Protein AF-A0A4Y2G831-F1 (afdb_monomer_lite)

Organism: Araneus ventricosus (NCBI:txid182803)

pLDDT: mean 74.1, std 13.81, range [37.47, 92.19]

Structure (mmCIF, N/CA/C/O backbone):
data_AF-A0A4Y2G831-F1
#
_entry.id   AF-A0A4Y2G831-F1
#
loop_
_atom_site.group_PDB
_atom_site.id
_atom_site.type_symbol
_atom_site.label_atom_id
_atom_site.label_alt_id
_atom_site.label_comp_id
_atom_site.label_asym_id
_atom_site.label_entity_id
_atom_site.label_seq_id
_atom_site.pdbx_PDB_ins_code
_atom_site.Cartn_x
_atom_site.Cartn_y
_atom_site.Cartn_z
_atom_site.occupancy
_atom_site.B_iso_or_equiv
_atom_site.auth_seq_id
_atom_site.auth_comp_id
_atom_site.auth_asym_id
_atom_site.auth_atom_id
_atom_site.pdbx_PDB_model_num
ATOM 1 N N . MET A 1 1 ? 4.549 -20.535 -18.247 1.00 37.47 1 MET A N 1
ATOM 2 C CA . MET A 1 1 ? 4.741 -19.186 -17.672 1.00 37.47 1 MET A CA 1
ATOM 3 C C . MET A 1 1 ? 6.021 -18.609 -18.250 1.00 37.47 1 MET A C 1
ATOM 5 O O . MET A 1 1 ? 7.093 -19.091 -17.914 1.00 37.47 1 MET A O 1
ATOM 9 N N . GLY A 1 2 ? 5.919 -17.666 -19.189 1.00 40.69 2 GLY A N 1
ATOM 10 C CA . GLY A 1 2 ? 7.092 -16.986 -19.735 1.00 40.69 2 GLY A CA 1
ATOM 11 C C . GLY A 1 2 ? 7.633 -16.013 -18.696 1.00 40.69 2 GLY A C 1
ATOM 12 O O . GLY A 1 2 ? 6.933 -15.082 -18.310 1.00 40.69 2 GLY A O 1
ATOM 13 N N . SER A 1 3 ? 8.845 -16.264 -18.204 1.00 43.12 3 SER A N 1
ATOM 14 C CA . SER A 1 3 ? 9.549 -15.324 -17.333 1.00 43.12 3 SER A CA 1
ATOM 15 C C . SER A 1 3 ? 9.732 -13.993 -18.067 1.00 43.12 3 SER A C 1
ATOM 17 O O . SER A 1 3 ? 10.030 -13.992 -19.261 1.00 43.12 3 SER A O 1
ATOM 19 N N . ILE A 1 4 ? 9.622 -12.867 -17.357 1.00 51.59 4 ILE A N 1
ATOM 20 C CA . ILE A 1 4 ? 10.037 -11.536 -17.840 1.00 51.59 4 ILE A CA 1
ATOM 21 C C . ILE A 1 4 ? 11.457 -11.579 -18.440 1.00 51.59 4 ILE A C 1
ATOM 23 O O . ILE A 1 4 ? 11.753 -10.851 -19.385 1.00 51.59 4 ILE A O 1
ATOM 27 N N . ALA A 1 5 ? 12.305 -12.500 -17.966 1.00 48.78 5 ALA A N 1
ATOM 28 C CA . ALA A 1 5 ? 13.611 -12.768 -18.555 1.00 48.78 5 ALA A CA 1
ATOM 29 C C . ALA A 1 5 ? 13.528 -13.150 -20.046 1.00 48.78 5 ALA A C 1
ATOM 31 O O . ALA A 1 5 ? 14.269 -12.584 -20.838 1.00 48.78 5 ALA A O 1
ATOM 32 N N . ASN A 1 6 ? 12.581 -14.003 -20.462 1.00 47.97 6 ASN A N 1
ATOM 33 C CA . ASN A 1 6 ? 12.431 -14.410 -21.867 1.00 47.97 6 ASN A CA 1
ATOM 34 C C . ASN A 1 6 ? 11.993 -13.248 -22.776 1.00 47.97 6 ASN A C 1
ATOM 36 O O . ASN A 1 6 ? 12.353 -13.226 -23.951 1.00 47.97 6 ASN A O 1
ATOM 40 N N . PHE A 1 7 ? 11.249 -12.270 -22.246 1.00 54.59 7 PHE A N 1
ATOM 41 C CA . PHE A 1 7 ? 10.885 -11.059 -22.988 1.00 54.59 7 PHE A CA 1
ATOM 42 C C . PHE A 1 7 ? 12.116 -10.179 -23.257 1.00 54.59 7 PHE A C 1
ATOM 44 O O . PHE A 1 7 ? 12.310 -9.716 -24.378 1.00 54.59 7 PHE A O 1
ATOM 51 N N . PHE A 1 8 ? 13.004 -10.024 -22.269 1.00 53.19 8 PHE A N 1
ATOM 52 C CA . PHE A 1 8 ? 14.268 -9.300 -22.440 1.00 53.19 8 PHE A CA 1
ATOM 53 C C . PHE A 1 8 ? 15.311 -10.079 -23.264 1.00 53.19 8 PHE A C 1
ATOM 55 O O . PHE A 1 8 ? 16.109 -9.475 -23.983 1.00 53.19 8 PHE A O 1
ATOM 62 N N . SER A 1 9 ? 15.293 -11.414 -23.231 1.00 54.94 9 SER A N 1
ATOM 63 C CA . SER A 1 9 ? 16.170 -12.261 -24.055 1.00 54.94 9 SER A CA 1
ATOM 64 C C . SER A 1 9 ? 15.842 -12.190 -25.552 1.00 54.94 9 SER A C 1
ATOM 66 O O . SER A 1 9 ? 16.750 -12.293 -26.371 1.00 54.94 9 SER A O 1
ATOM 68 N N . ASN A 1 10 ? 14.585 -11.914 -25.921 1.00 53.53 10 ASN A N 1
ATOM 69 C CA . ASN A 1 10 ? 14.171 -11.648 -27.308 1.00 53.53 10 ASN A CA 1
ATOM 70 C C . ASN A 1 10 ? 14.477 -10.209 -27.789 1.00 53.53 10 ASN A C 1
ATOM 72 O O . ASN A 1 10 ? 14.030 -9.806 -28.865 1.00 53.53 10 ASN A O 1
ATOM 76 N N . SER A 1 11 ? 15.269 -9.435 -27.033 1.00 54.69 11 SER A N 1
ATOM 77 C CA . SER A 1 11 ? 15.615 -8.030 -27.324 1.00 54.69 11 SER A CA 1
ATOM 78 C C . SER A 1 11 ? 16.226 -7.775 -28.703 1.00 54.69 11 SER A C 1
ATOM 80 O O . SER A 1 11 ? 16.159 -6.648 -29.183 1.00 54.69 11 SER A O 1
ATOM 82 N N . ASN A 1 12 ? 16.772 -8.788 -29.381 1.00 56.25 12 ASN A N 1
ATOM 83 C CA . ASN A 1 12 ? 17.318 -8.628 -30.731 1.00 56.25 12 ASN A CA 1
ATOM 84 C C . ASN A 1 12 ? 16.274 -8.170 -31.768 1.00 56.25 12 ASN A C 1
ATOM 86 O O . ASN A 1 12 ? 16.662 -7.555 -32.750 1.00 56.25 12 ASN A O 1
ATOM 90 N N . VAL A 1 13 ? 14.975 -8.400 -31.537 1.00 59.56 13 VAL A N 1
ATOM 91 C CA . VAL A 1 13 ? 13.888 -7.960 -32.438 1.00 59.56 13 VAL A CA 1
ATOM 92 C C . VAL A 1 13 ? 13.445 -6.510 -32.160 1.00 59.56 13 VAL A C 1
ATOM 94 O O . VAL A 1 13 ? 12.776 -5.893 -32.979 1.00 59.56 13 VAL A O 1
ATOM 97 N N . MET A 1 14 ? 13.819 -5.945 -31.008 1.00 60.69 14 MET A N 1
ATOM 98 C CA . MET A 1 14 ? 13.349 -4.634 -30.527 1.00 60.69 14 MET A CA 1
ATOM 99 C C . MET A 1 14 ? 14.464 -3.580 -30.438 1.00 60.69 14 MET A C 1
ATOM 101 O O . MET A 1 14 ? 14.180 -2.432 -30.109 1.00 60.69 14 MET A O 1
ATOM 105 N N . LYS A 1 15 ? 15.723 -3.944 -30.730 1.00 61.88 15 LYS A N 1
ATOM 106 C CA . LYS A 1 15 ? 16.898 -3.058 -30.607 1.00 61.88 15 LYS A CA 1
ATOM 107 C C . LYS A 1 15 ? 16.818 -1.788 -31.458 1.00 61.88 15 LYS A C 1
ATOM 109 O O . LYS A 1 15 ? 17.339 -0.770 -31.020 1.00 61.88 15 LYS A O 1
ATOM 114 N N . ASP A 1 16 ? 16.123 -1.838 -32.591 1.00 66.69 16 ASP A N 1
ATOM 115 C CA . ASP A 1 16 ? 15.971 -0.694 -33.501 1.00 66.69 16 ASP A CA 1
ATOM 116 C C . ASP A 1 16 ? 14.668 0.092 -33.262 1.00 66.69 16 ASP A C 1
ATOM 118 O O . ASP A 1 16 ? 14.390 1.078 -33.941 1.00 66.69 16 ASP A O 1
ATOM 122 N N . ASN A 1 17 ? 13.842 -0.330 -32.297 1.00 78.69 17 ASN A N 1
ATOM 123 C CA . ASN A 1 17 ? 12.609 0.370 -31.958 1.00 78.69 17 ASN A CA 1
ATOM 124 C C . ASN A 1 17 ? 12.919 1.542 -31.016 1.00 78.69 17 ASN A C 1
ATOM 126 O O . ASN A 1 17 ? 13.312 1.351 -29.864 1.00 78.69 17 ASN A O 1
ATOM 130 N N . GLU A 1 18 ? 12.689 2.763 -31.492 1.00 79.31 18 GLU A N 1
ATOM 131 C CA . GLU A 1 18 ? 12.938 3.996 -30.740 1.00 79.31 18 GLU A CA 1
ATOM 132 C C . GLU A 1 18 ? 12.214 4.019 -29.381 1.00 79.31 18 GLU A C 1
ATOM 134 O O . GLU A 1 18 ? 12.810 4.383 -28.368 1.00 79.31 18 GLU A O 1
ATOM 139 N N . ASN A 1 19 ? 10.976 3.511 -29.311 1.00 79.56 19 ASN A N 1
ATOM 140 C CA . ASN A 1 19 ? 10.225 3.418 -28.055 1.00 79.56 19 ASN A CA 1
ATOM 141 C C . ASN A 1 19 ? 10.868 2.433 -27.069 1.00 79.56 19 ASN A C 1
ATOM 143 O O . ASN A 1 19 ? 10.844 2.661 -25.859 1.00 79.56 19 ASN A O 1
ATOM 147 N N . TYR A 1 20 ? 11.452 1.338 -27.569 1.00 78.00 20 TYR A N 1
ATOM 148 C CA . TYR A 1 20 ? 12.161 0.366 -26.736 1.00 78.00 20 TYR A CA 1
ATOM 149 C C . TYR A 1 20 ? 13.443 0.976 -26.161 1.00 78.00 20 TYR A C 1
ATOM 151 O O . TYR A 1 20 ? 13.698 0.854 -24.963 1.00 78.00 20 TYR A O 1
ATOM 159 N N . LEU A 1 21 ? 14.209 1.700 -26.980 1.00 77.25 21 LEU A N 1
ATOM 160 C CA . LEU A 1 21 ? 15.412 2.405 -26.535 1.00 77.25 21 LEU A CA 1
ATOM 161 C C . LEU A 1 21 ? 15.081 3.495 -25.506 1.00 77.25 21 LEU A C 1
ATOM 163 O O . LEU A 1 21 ? 15.709 3.542 -24.447 1.00 77.25 21 LEU A O 1
ATOM 167 N N . MET A 1 22 ? 14.045 4.304 -25.753 1.00 82.38 22 MET A N 1
ATOM 168 C CA . MET A 1 22 ? 13.559 5.309 -24.799 1.00 82.38 22 MET A CA 1
ATOM 169 C C . MET A 1 22 ? 13.114 4.688 -23.470 1.00 82.38 22 MET A C 1
ATOM 171 O O . MET A 1 22 ? 13.405 5.227 -22.396 1.00 82.38 22 MET A O 1
ATOM 175 N N . LEU A 1 23 ? 12.433 3.540 -23.517 1.00 80.44 23 LEU A N 1
ATOM 176 C CA . LEU A 1 23 ? 12.032 2.804 -22.322 1.00 80.44 23 LEU A CA 1
ATOM 177 C C . LEU A 1 23 ? 13.255 2.283 -21.558 1.00 80.44 23 LEU A C 1
ATOM 179 O O . LEU A 1 23 ? 13.330 2.448 -20.341 1.00 80.44 23 LEU A O 1
ATOM 183 N N . CYS A 1 24 ? 14.229 1.690 -22.251 1.00 79.00 24 CYS A N 1
ATOM 184 C CA . CYS A 1 24 ? 15.465 1.206 -21.644 1.00 79.00 24 CYS A CA 1
ATOM 185 C C . CYS A 1 24 ? 16.252 2.332 -20.962 1.00 79.00 24 CYS A C 1
ATOM 187 O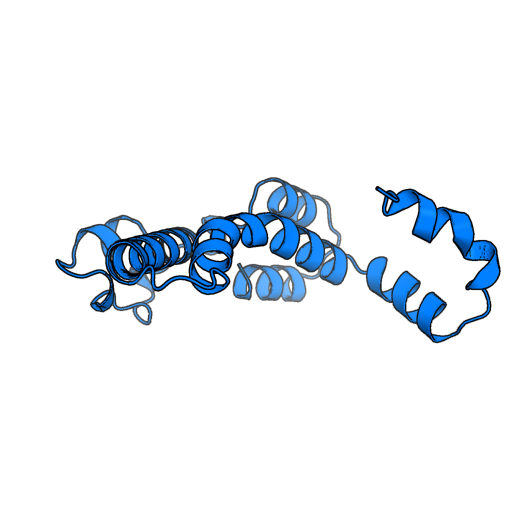 O . CYS A 1 24 ? 16.700 2.148 -19.830 1.00 79.00 24 CYS A O 1
ATOM 189 N N . GLU A 1 25 ? 16.381 3.499 -21.596 1.00 81.06 25 GLU A N 1
ATOM 190 C CA . GLU A 1 25 ? 16.998 4.678 -20.973 1.00 81.06 25 GLU A CA 1
ATOM 191 C C . GLU A 1 25 ? 16.202 5.164 -19.756 1.00 81.06 25 GLU A C 1
ATOM 193 O O . GLU A 1 25 ? 16.769 5.419 -18.691 1.00 81.06 25 GLU A O 1
ATOM 198 N N . SER A 1 26 ? 14.872 5.189 -19.850 1.00 79.25 26 SER A N 1
ATOM 199 C CA . SER A 1 26 ? 14.010 5.563 -18.724 1.00 79.25 26 SER A CA 1
ATOM 200 C C . SER A 1 26 ? 14.167 4.608 -17.537 1.00 79.25 26 SER A C 1
ATOM 202 O O . SER A 1 26 ? 14.268 5.054 -16.396 1.00 79.25 26 SER A O 1
ATOM 204 N N . LEU A 1 27 ? 14.274 3.299 -17.782 1.00 78.56 27 LEU A N 1
ATOM 205 C CA . LEU A 1 27 ? 14.483 2.281 -16.745 1.00 78.56 27 LEU A CA 1
ATOM 206 C C . LEU A 1 27 ? 15.880 2.343 -16.106 1.00 78.56 27 LEU A C 1
ATOM 208 O O . LEU A 1 27 ? 16.068 1.838 -14.996 1.00 78.56 27 LEU A O 1
ATOM 212 N N . LYS A 1 28 ? 16.868 2.975 -16.756 1.00 78.25 28 LYS A N 1
ATOM 213 C CA . LYS A 1 28 ? 18.177 3.242 -16.136 1.00 78.25 28 LYS A CA 1
ATOM 214 C C . LYS A 1 28 ? 18.091 4.329 -15.066 1.00 78.25 28 LYS A C 1
ATOM 216 O O . LYS A 1 28 ? 18.895 4.292 -14.131 1.00 78.25 28 LYS A O 1
ATOM 221 N N . SER A 1 29 ? 17.111 5.233 -15.156 1.00 80.00 29 SER A N 1
ATOM 222 C CA . SER A 1 29 ? 16.911 6.314 -14.189 1.00 80.00 29 SER A CA 1
ATOM 223 C C . SER A 1 29 ? 16.725 5.771 -12.763 1.00 80.00 29 SER A C 1
ATOM 225 O O . SER A 1 29 ? 15.807 4.977 -12.522 1.00 80.00 29 SER A O 1
ATOM 227 N N . PRO A 1 30 ? 17.528 6.224 -11.779 1.00 75.62 30 PRO A N 1
ATOM 228 C CA . PRO A 1 30 ? 17.365 5.840 -10.374 1.00 75.62 30 PRO A CA 1
ATOM 229 C C . PRO A 1 30 ? 15.960 6.127 -9.832 1.00 75.62 30 PRO A C 1
ATOM 231 O O . PRO A 1 30 ? 15.417 5.345 -9.054 1.00 75.62 30 PRO A O 1
ATOM 234 N N . LYS A 1 31 ? 15.337 7.213 -10.303 1.00 77.38 31 LYS A N 1
ATOM 235 C CA . LYS A 1 31 ? 13.972 7.601 -9.940 1.00 77.38 31 LYS A CA 1
ATOM 236 C C . LYS A 1 31 ? 12.939 6.580 -10.419 1.00 77.38 31 LYS A C 1
ATOM 238 O O . LYS A 1 31 ? 12.067 6.180 -9.654 1.00 77.38 31 LYS A O 1
ATOM 243 N N . VAL A 1 32 ? 13.049 6.134 -11.671 1.00 81.38 32 VAL A N 1
ATOM 244 C CA . VAL A 1 32 ? 12.140 5.128 -12.242 1.00 81.38 32 VAL A CA 1
ATOM 245 C C . VAL A 1 32 ? 12.310 3.793 -11.528 1.00 81.38 32 VAL A C 1
ATOM 247 O O . VAL A 1 32 ? 11.316 3.183 -11.146 1.00 81.38 32 VAL A O 1
ATOM 250 N N . LYS A 1 33 ? 13.553 3.381 -11.247 1.00 78.31 33 LYS A N 1
ATOM 251 C CA . LYS A 1 33 ? 13.828 2.173 -10.452 1.00 78.31 33 LYS A CA 1
ATOM 252 C C . LYS A 1 33 ? 13.163 2.231 -9.081 1.00 78.31 33 LYS A C 1
ATOM 254 O O . LYS A 1 33 ? 12.531 1.261 -8.672 1.00 78.31 33 LYS A O 1
ATOM 259 N N . LEU A 1 34 ? 13.256 3.370 -8.397 1.00 76.62 34 LEU A N 1
ATOM 260 C CA . LEU A 1 34 ? 12.626 3.557 -7.096 1.00 76.62 34 LEU A CA 1
ATOM 261 C C . LEU A 1 34 ? 11.098 3.441 -7.170 1.00 76.62 34 LEU A C 1
ATOM 263 O O . LEU A 1 34 ? 10.507 2.759 -6.335 1.00 76.62 34 LEU A O 1
ATOM 267 N N . TYR A 1 35 ? 10.462 4.013 -8.198 1.00 80.25 35 TYR A N 1
ATOM 268 C CA . TYR A 1 35 ? 9.026 3.824 -8.422 1.00 80.25 35 TYR A CA 1
ATOM 269 C C . TYR A 1 35 ? 8.659 2.375 -8.704 1.00 80.25 35 TYR A C 1
ATOM 271 O O . TYR A 1 35 ? 7.701 1.877 -8.120 1.00 80.25 35 TYR A O 1
ATOM 279 N N . CYS A 1 36 ? 9.414 1.677 -9.553 1.00 82.31 36 CYS A N 1
ATOM 280 C CA . CYS A 1 36 ? 9.167 0.264 -9.825 1.00 82.31 36 CYS A CA 1
ATOM 281 C C . CYS A 1 36 ? 9.232 -0.566 -8.537 1.00 82.31 36 CYS A C 1
ATOM 283 O O . CYS A 1 36 ? 8.348 -1.382 -8.291 1.00 82.31 36 CYS A O 1
ATOM 285 N N . VAL A 1 37 ? 10.231 -0.317 -7.687 1.00 78.75 37 VAL A N 1
ATOM 286 C CA . VAL A 1 37 ? 10.393 -1.018 -6.406 1.00 78.75 37 VAL A CA 1
ATOM 287 C C . VAL A 1 37 ? 9.265 -0.675 -5.436 1.00 78.75 37 VAL A C 1
ATOM 289 O O . VAL A 1 37 ? 8.695 -1.579 -4.829 1.00 78.75 37 VAL A O 1
ATOM 292 N N . PHE A 1 38 ? 8.876 0.597 -5.333 1.00 80.12 38 PHE A N 1
ATOM 293 C CA . PHE A 1 38 ? 7.717 1.002 -4.537 1.00 80.12 38 PHE A CA 1
ATOM 294 C C . PHE A 1 38 ? 6.433 0.304 -5.005 1.00 80.12 38 PHE A C 1
ATOM 296 O O . PHE A 1 38 ? 5.711 -0.276 -4.193 1.00 80.12 38 PHE A O 1
ATOM 303 N N . VAL A 1 39 ? 6.174 0.293 -6.318 1.00 83.31 39 VAL A N 1
ATOM 304 C CA . VAL A 1 39 ? 5.008 -0.372 -6.913 1.00 83.31 39 VAL A CA 1
ATOM 305 C C . VAL A 1 39 ? 5.022 -1.869 -6.599 1.00 83.31 39 VAL A C 1
ATOM 307 O O . VAL A 1 39 ? 4.014 -2.408 -6.146 1.00 83.31 39 VAL A O 1
ATOM 310 N N . MET A 1 40 ? 6.168 -2.538 -6.753 1.00 83.00 40 MET A N 1
ATOM 311 C CA . MET A 1 40 ? 6.317 -3.955 -6.402 1.00 83.00 40 MET A CA 1
ATOM 312 C C . MET A 1 40 ? 6.014 -4.229 -4.922 1.00 83.00 40 MET A C 1
ATOM 314 O O . MET A 1 40 ? 5.391 -5.240 -4.605 1.00 83.00 40 MET A O 1
ATOM 318 N N . VAL A 1 41 ? 6.408 -3.329 -4.017 1.00 81.81 41 VAL A N 1
ATOM 319 C CA . VAL A 1 41 ? 6.159 -3.463 -2.573 1.00 81.81 41 VAL A CA 1
ATOM 320 C C . VAL A 1 41 ? 4.700 -3.173 -2.206 1.00 81.81 41 VAL A C 1
ATOM 322 O O . VAL A 1 41 ? 4.152 -3.820 -1.308 1.00 81.81 41 VAL A O 1
ATOM 325 N N . ILE A 1 42 ? 4.054 -2.197 -2.851 1.00 85.25 42 ILE A N 1
ATOM 326 C CA . ILE A 1 42 ? 2.697 -1.780 -2.479 1.00 85.25 42 ILE A CA 1
ATOM 327 C C . ILE A 1 42 ? 1.617 -2.680 -3.086 1.00 85.25 42 ILE A C 1
ATOM 329 O O . ILE A 1 42 ? 0.613 -2.930 -2.417 1.00 85.25 42 ILE A O 1
ATOM 333 N N . LEU A 1 43 ? 1.831 -3.222 -4.292 1.00 87.38 43 LEU A N 1
ATOM 334 C CA . LEU A 1 43 ? 0.863 -4.054 -5.019 1.00 87.38 43 LEU A CA 1
ATOM 335 C C . LEU A 1 43 ? 0.261 -5.200 -4.179 1.00 87.38 43 LEU A C 1
ATOM 337 O O . LEU A 1 43 ? -0.969 -5.303 -4.147 1.00 87.38 43 LEU A O 1
ATOM 341 N N . PRO A 1 44 ? 1.049 -5.999 -3.424 1.00 89.19 44 PRO A N 1
ATOM 342 C CA . PRO A 1 44 ? 0.511 -7.053 -2.559 1.00 89.19 44 PRO A CA 1
ATOM 343 C C . PRO A 1 44 ? -0.507 -6.565 -1.520 1.00 89.19 44 PRO A C 1
ATOM 345 O O . PRO A 1 44 ? -1.374 -7.323 -1.086 1.00 89.19 44 PRO A O 1
ATOM 348 N N . THR A 1 45 ? -0.435 -5.290 -1.123 1.00 88.81 45 THR A N 1
ATOM 349 C CA . THR A 1 45 ? -1.384 -4.684 -0.175 1.00 88.81 45 THR A CA 1
ATOM 350 C C . THR A 1 45 ? -2.801 -4.656 -0.756 1.00 88.81 45 THR A C 1
ATOM 352 O O . THR A 1 45 ? -3.764 -4.833 -0.011 1.00 88.81 45 THR A O 1
ATOM 355 N N . PHE A 1 46 ? -2.929 -4.492 -2.076 1.00 90.50 46 PHE A N 1
ATOM 356 C CA . PHE A 1 46 ? -4.209 -4.394 -2.778 1.00 90.50 46 PHE A CA 1
ATOM 357 C C . PHE A 1 46 ? -4.766 -5.747 -3.233 1.00 90.50 46 PHE A C 1
ATOM 359 O O . PHE A 1 46 ? -5.969 -5.854 -3.460 1.00 90.50 46 PHE A O 1
ATOM 366 N N . THR A 1 47 ? -3.937 -6.793 -3.336 1.00 91.38 47 THR A N 1
ATOM 367 C CA . THR A 1 47 ? -4.323 -8.083 -3.935 1.00 91.38 47 THR A CA 1
ATOM 368 C C . THR A 1 47 ? -5.599 -8.672 -3.338 1.00 91.38 47 THR A C 1
ATOM 370 O O . THR A 1 47 ? -6.480 -9.074 -4.091 1.00 91.38 47 THR A O 1
ATOM 373 N N . LYS A 1 48 ? -5.745 -8.688 -2.004 1.00 89.50 48 LYS A N 1
ATOM 374 C CA . LYS A 1 48 ? -6.931 -9.268 -1.347 1.00 89.50 48 LYS A CA 1
ATOM 375 C C . LYS A 1 48 ? -8.225 -8.570 -1.784 1.00 89.50 48 LYS A C 1
ATOM 377 O O . LYS A 1 48 ? -9.178 -9.237 -2.175 1.00 89.50 48 LYS A O 1
ATOM 382 N N . VAL A 1 49 ? -8.233 -7.238 -1.731 1.00 91.38 49 VAL A N 1
ATOM 383 C CA . VAL A 1 49 ? -9.396 -6.421 -2.102 1.00 91.38 49 VAL A CA 1
ATOM 384 C C . VAL A 1 49 ? -9.664 -6.521 -3.599 1.00 91.38 49 VAL A C 1
ATOM 386 O O . VAL A 1 49 ? -10.810 -6.705 -3.988 1.00 91.38 49 VAL A O 1
ATOM 389 N N . ASN A 1 50 ? -8.625 -6.479 -4.436 1.00 91.88 50 ASN A N 1
ATOM 390 C CA . ASN A 1 50 ? -8.778 -6.611 -5.885 1.00 91.88 50 ASN A CA 1
ATOM 391 C C . ASN A 1 50 ? -9.411 -7.952 -6.264 1.00 91.88 50 ASN A C 1
ATOM 393 O O . ASN A 1 50 ? -10.362 -7.971 -7.035 1.00 91.88 50 ASN A O 1
ATOM 397 N N . VAL A 1 51 ? -8.949 -9.057 -5.669 1.00 91.12 51 VAL A N 1
ATOM 398 C CA . VAL A 1 51 ? -9.552 -10.380 -5.881 1.00 91.12 51 VAL A CA 1
ATOM 399 C C . VAL A 1 51 ? -11.007 -10.396 -5.422 1.00 91.12 51 VAL A C 1
ATOM 401 O O . VAL A 1 51 ? -11.844 -10.970 -6.104 1.00 91.12 51 VAL A O 1
ATOM 404 N N . ALA A 1 52 ? -11.334 -9.771 -4.288 1.00 89.75 52 ALA A N 1
ATOM 405 C CA . ALA A 1 52 ? -12.713 -9.703 -3.809 1.00 89.75 52 ALA A CA 1
ATOM 406 C C . ALA A 1 52 ? -13.627 -8.884 -4.740 1.00 89.75 52 ALA A C 1
ATOM 408 O O . ALA A 1 52 ? -14.754 -9.299 -4.982 1.00 89.75 52 ALA A O 1
ATOM 409 N N . LEU A 1 53 ? -13.139 -7.760 -5.275 1.00 90.00 53 LEU A N 1
ATOM 410 C CA . LEU A 1 53 ? -13.874 -6.892 -6.202 1.00 90.00 53 LEU A CA 1
ATOM 411 C C . LEU A 1 53 ? -14.040 -7.499 -7.601 1.00 90.00 53 LEU A C 1
ATOM 413 O O . LEU A 1 53 ? -14.995 -7.171 -8.292 1.00 90.00 53 LEU A O 1
ATOM 417 N N . GLN A 1 54 ? -13.111 -8.359 -8.021 1.00 92.19 54 GLN A N 1
ATOM 418 C CA . GLN A 1 54 ? -13.124 -9.026 -9.329 1.00 92.19 54 GLN A CA 1
ATOM 419 C C . GLN A 1 54 ? -13.883 -10.361 -9.322 1.00 92.19 54 GLN A C 1
ATOM 421 O O . GLN A 1 54 ? -13.892 -11.061 -10.330 1.00 92.19 54 GLN A O 1
ATOM 426 N N . LYS A 1 55 ? -14.490 -10.751 -8.195 1.00 91.94 55 LYS A N 1
ATOM 427 C CA . LYS A 1 55 ? -15.356 -11.932 -8.138 1.00 91.94 55 LYS A CA 1
ATOM 428 C C . LYS A 1 55 ? -16.689 -11.634 -8.812 1.00 91.94 55 LYS A C 1
ATOM 430 O O . LYS A 1 55 ? -17.306 -10.613 -8.533 1.00 91.94 55 LYS A O 1
ATOM 435 N N . ASP A 1 56 ? -17.186 -12.601 -9.574 1.00 88.06 56 ASP A N 1
ATOM 436 C CA . ASP A 1 56 ? -18.522 -12.525 -10.179 1.00 88.06 56 ASP A CA 1
ATOM 437 C C . ASP A 1 56 ? -19.652 -12.533 -9.134 1.00 88.06 56 ASP A C 1
ATOM 439 O O 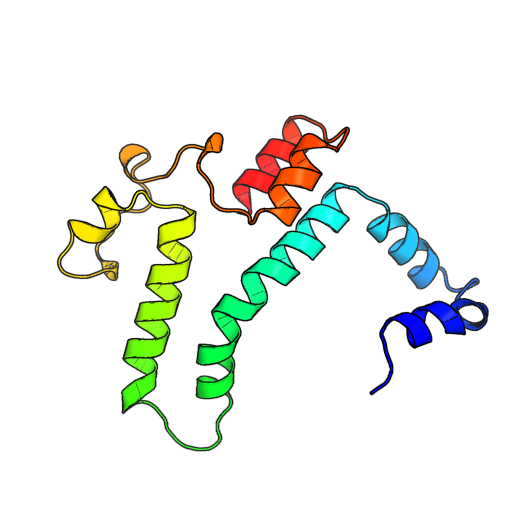. ASP A 1 56 ? -20.752 -12.044 -9.379 1.00 88.06 56 ASP A O 1
ATOM 443 N N . GLN A 1 57 ? -19.391 -13.085 -7.945 1.00 88.25 57 GLN A N 1
ATOM 444 C CA . GLN A 1 57 ? -20.363 -13.159 -6.853 1.00 88.25 57 GLN A CA 1
ATOM 445 C C . GLN A 1 57 ? -20.313 -11.928 -5.925 1.00 88.25 57 GLN A C 1
ATOM 447 O O . GLN A 1 57 ? -19.227 -11.426 -5.618 1.00 88.25 57 GLN A O 1
ATOM 452 N N . PRO A 1 58 ? -21.459 -11.484 -5.373 1.00 83.06 58 PRO A N 1
ATOM 453 C CA . PRO A 1 58 ? -21.502 -10.357 -4.447 1.00 83.06 58 PRO A CA 1
ATOM 454 C C . PRO A 1 58 ? -20.900 -10.724 -3.081 1.00 83.06 58 PRO A C 1
ATOM 456 O O . PRO A 1 58 ? -21.499 -11.431 -2.272 1.00 83.06 58 PRO A O 1
ATOM 459 N N . CYS A 1 59 ? -19.717 -10.190 -2.776 1.00 85.62 59 CYS A N 1
ATOM 460 C CA . CYS A 1 59 ? -19.023 -10.397 -1.496 1.00 85.62 59 CYS A CA 1
ATOM 461 C C . CYS A 1 59 ? -19.192 -9.226 -0.509 1.00 85.62 59 CYS A C 1
ATOM 463 O O . CYS A 1 59 ? -18.287 -8.942 0.272 1.00 85.62 59 CYS A O 1
ATOM 465 N N . ILE A 1 60 ? -20.333 -8.525 -0.520 1.00 85.00 60 ILE A N 1
ATOM 466 C CA . ILE A 1 60 ? -20.509 -7.282 0.260 1.00 85.00 60 ILE A CA 1
ATOM 467 C C . ILE A 1 60 ? -20.302 -7.471 1.773 1.00 85.00 60 ILE A C 1
ATOM 469 O O . ILE A 1 60 ? -19.777 -6.584 2.441 1.00 85.00 60 ILE A O 1
ATOM 473 N N . HIS A 1 61 ? -20.645 -8.657 2.283 1.00 85.75 61 HIS A N 1
ATOM 474 C CA . HIS A 1 61 ? -20.533 -9.034 3.691 1.00 85.75 61 HIS A CA 1
ATOM 475 C C . HIS A 1 61 ? -19.084 -9.092 4.200 1.00 85.75 61 HIS A C 1
ATOM 477 O O . HIS A 1 61 ? -18.864 -8.861 5.382 1.00 85.75 61 HIS A O 1
ATOM 483 N N . THR A 1 62 ? -18.097 -9.359 3.335 1.00 87.50 62 THR A N 1
ATOM 484 C CA . THR A 1 62 ? -16.664 -9.297 3.693 1.00 87.50 62 THR A CA 1
ATOM 485 C C . THR A 1 62 ? -15.965 -8.065 3.130 1.00 87.50 62 THR A C 1
ATOM 487 O O . THR A 1 62 ? -14.922 -7.659 3.638 1.00 87.50 62 THR A O 1
ATOM 490 N N . LEU A 1 63 ? -16.517 -7.468 2.070 1.00 88.56 63 LEU A N 1
ATOM 491 C CA . LEU A 1 63 ? -15.875 -6.386 1.331 1.00 88.56 63 LEU A CA 1
ATOM 492 C C . LEU A 1 63 ? -15.638 -5.151 2.201 1.00 88.56 63 LEU A C 1
ATOM 494 O O . LEU A 1 63 ? -14.586 -4.528 2.088 1.00 88.56 63 LEU A O 1
ATOM 498 N N . HIS A 1 64 ? -16.589 -4.815 3.076 1.00 88.06 64 HIS A N 1
ATOM 499 C CA . HIS A 1 64 ? -16.434 -3.698 4.004 1.00 88.06 64 HIS A CA 1
ATOM 500 C C . HIS A 1 64 ? -15.184 -3.871 4.877 1.00 88.06 64 HIS A C 1
ATOM 502 O O . HIS A 1 64 ? -14.316 -3.000 4.901 1.00 88.06 64 HIS A O 1
ATOM 508 N N . ASP A 1 65 ? -15.050 -5.017 5.540 1.00 88.88 65 ASP A N 1
ATOM 509 C CA . ASP A 1 65 ? -13.934 -5.270 6.452 1.00 88.88 65 ASP A CA 1
ATOM 510 C C . ASP A 1 65 ? -12.599 -5.357 5.705 1.00 88.88 65 ASP A C 1
ATOM 512 O O . ASP A 1 65 ? -11.573 -4.864 6.183 1.00 88.88 65 ASP A O 1
ATOM 516 N N . ASP A 1 66 ? -12.612 -5.907 4.491 1.00 90.94 66 ASP A N 1
ATOM 517 C CA . ASP A 1 66 ? -11.441 -5.956 3.619 1.00 90.94 66 ASP A CA 1
ATOM 518 C C . ASP A 1 66 ? -10.983 -4.559 3.178 1.00 90.94 66 ASP A C 1
ATOM 520 O O . ASP A 1 66 ? -9.783 -4.264 3.218 1.00 90.94 66 ASP A O 1
ATOM 524 N N . LEU A 1 67 ? -11.921 -3.674 2.826 1.00 91.06 67 LEU A N 1
ATOM 525 C CA . LEU A 1 67 ? -11.642 -2.276 2.495 1.00 91.06 67 LEU A CA 1
ATOM 526 C C . LEU A 1 67 ? -11.145 -1.492 3.711 1.00 91.06 67 LEU A C 1
ATOM 528 O O . LEU A 1 67 ? -10.179 -0.737 3.595 1.00 91.06 67 LEU A O 1
ATOM 532 N N . MET A 1 68 ? -11.738 -1.703 4.887 1.00 89.88 68 MET A N 1
ATOM 533 C CA . MET A 1 68 ? -11.291 -1.065 6.128 1.00 89.88 68 MET A CA 1
ATOM 534 C C . MET A 1 68 ? -9.879 -1.496 6.516 1.00 89.88 68 MET A C 1
ATOM 536 O O . MET A 1 68 ? -9.067 -0.669 6.939 1.00 89.88 68 MET A O 1
ATOM 540 N N . ASN A 1 69 ? -9.551 -2.773 6.326 1.00 89.81 69 ASN A N 1
ATOM 541 C CA . ASN A 1 69 ? -8.212 -3.283 6.582 1.00 89.81 69 ASN A CA 1
ATOM 542 C C . ASN A 1 69 ? -7.195 -2.746 5.562 1.00 89.81 69 ASN A C 1
ATOM 544 O O . ASN A 1 69 ? -6.091 -2.356 5.940 1.00 89.81 69 ASN A O 1
ATOM 548 N N . LEU A 1 70 ? -7.559 -2.663 4.276 1.00 91.38 70 LEU A N 1
ATOM 549 C CA . LEU A 1 70 ? -6.732 -1.998 3.263 1.00 91.38 70 LEU A CA 1
ATOM 550 C C . LEU A 1 70 ? -6.474 -0.538 3.645 1.00 91.38 70 LEU A C 1
ATOM 552 O O . LEU A 1 70 ? -5.328 -0.092 3.650 1.00 91.38 70 LEU A O 1
ATOM 556 N N . TYR A 1 71 ? -7.522 0.186 4.027 1.00 89.50 71 TYR A N 1
ATOM 557 C CA . TYR A 1 71 ? -7.421 1.576 4.441 1.00 89.50 71 TYR A CA 1
ATOM 558 C C . TYR A 1 71 ? -6.495 1.753 5.650 1.00 89.50 71 TYR A C 1
ATOM 560 O O . TYR A 1 71 ? -5.585 2.581 5.617 1.00 89.50 71 TYR A O 1
ATOM 568 N N . TYR A 1 72 ? -6.639 0.912 6.678 1.00 88.19 72 TYR A N 1
ATOM 569 C CA . TYR A 1 72 ? -5.726 0.880 7.820 1.00 88.19 72 TYR A CA 1
ATOM 570 C C . TYR A 1 72 ? -4.272 0.632 7.389 1.00 88.19 72 TYR A C 1
ATOM 572 O O . TYR A 1 72 ? -3.381 1.388 7.779 1.00 88.19 72 TYR A O 1
ATOM 580 N N . LYS A 1 73 ? -4.027 -0.381 6.544 1.00 87.25 73 LYS A N 1
ATOM 581 C CA . LYS A 1 73 ? -2.688 -0.735 6.035 1.00 87.25 73 LYS A CA 1
ATOM 582 C C . LYS A 1 73 ? -2.034 0.387 5.235 1.00 87.25 73 LYS A C 1
ATOM 584 O O . LYS A 1 73 ? -0.810 0.508 5.258 1.00 87.25 73 LYS A O 1
ATOM 589 N N . LEU A 1 74 ? -2.823 1.190 4.526 1.00 87.31 74 LEU A N 1
ATOM 590 C CA . LEU A 1 74 ? -2.328 2.383 3.849 1.00 87.31 74 LEU A CA 1
ATOM 591 C C . LEU A 1 74 ? -1.998 3.467 4.874 1.00 87.31 74 LEU A C 1
ATOM 593 O O . LEU A 1 74 ? -0.879 3.966 4.889 1.00 87.31 74 LEU A O 1
ATOM 597 N N . LEU A 1 75 ? -2.912 3.770 5.798 1.00 85.62 75 LEU A N 1
ATOM 598 C CA . LEU A 1 75 ? -2.715 4.827 6.789 1.00 85.62 75 LEU A CA 1
ATOM 599 C C . LEU A 1 75 ? -1.493 4.612 7.683 1.00 85.62 75 LEU A C 1
ATOM 601 O O . LEU A 1 75 ? -0.754 5.565 7.918 1.00 85.62 75 LEU A O 1
ATOM 605 N N . VAL A 1 76 ? -1.231 3.389 8.155 1.00 85.38 76 VAL A N 1
ATOM 606 C CA . VAL A 1 76 ? -0.072 3.107 9.029 1.00 85.38 76 VAL A CA 1
ATOM 607 C C . VAL A 1 76 ? 1.279 3.384 8.366 1.00 85.38 76 VAL A C 1
ATOM 609 O O . VAL A 1 76 ? 2.283 3.506 9.071 1.00 85.38 76 VAL A O 1
ATOM 612 N N . ARG A 1 77 ? 1.345 3.505 7.036 1.00 82.06 77 ARG A N 1
ATOM 613 C CA . ARG A 1 77 ? 2.588 3.842 6.324 1.00 82.06 77 ARG A CA 1
ATOM 614 C C . ARG A 1 77 ? 2.962 5.319 6.483 1.00 82.06 77 ARG A C 1
ATOM 616 O O . ARG A 1 77 ? 4.144 5.602 6.648 1.00 82.06 77 ARG A O 1
ATOM 623 N N . PHE A 1 78 ? 1.968 6.208 6.599 1.00 81.19 78 PHE A N 1
ATOM 624 C CA . PHE A 1 78 ? 2.142 7.673 6.610 1.00 81.19 78 PHE A CA 1
ATOM 625 C C . PHE A 1 78 ? 1.731 8.351 7.924 1.00 81.19 78 PHE A C 1
ATOM 627 O O . PHE A 1 78 ? 2.185 9.449 8.245 1.00 81.19 78 PHE A O 1
ATOM 634 N N . ILE A 1 79 ? 0.839 7.728 8.691 1.00 85.81 79 ILE A N 1
ATOM 635 C CA . ILE A 1 79 ? 0.253 8.282 9.911 1.00 85.81 79 ILE A CA 1
ATOM 636 C C . ILE A 1 79 ? 0.826 7.546 11.122 1.00 85.81 79 ILE A C 1
ATOM 638 O O . ILE A 1 79 ? 1.002 6.326 11.126 1.00 85.81 79 ILE A O 1
ATOM 642 N N . LYS A 1 80 ? 1.135 8.297 12.181 1.00 84.44 80 LYS A N 1
ATOM 643 C CA . LYS A 1 80 ? 1.593 7.735 13.456 1.00 84.44 80 LYS A CA 1
ATOM 644 C C . LYS A 1 80 ? 0.494 6.860 14.056 1.00 84.44 80 LYS A C 1
ATOM 646 O O . LYS A 1 80 ? -0.651 7.298 14.157 1.00 84.44 80 LYS A O 1
ATOM 651 N N . SER A 1 81 ? 0.850 5.685 14.572 1.00 79.50 81 SER A N 1
ATOM 652 C CA . SER A 1 81 ? -0.102 4.746 15.191 1.00 79.50 81 SER A CA 1
ATOM 653 C C . SER A 1 81 ? -0.940 5.400 16.297 1.00 79.50 81 SER A C 1
ATOM 655 O O . SER A 1 81 ? -2.139 5.161 16.394 1.00 79.50 81 SER A O 1
ATOM 657 N N . ALA A 1 82 ? -0.349 6.327 17.062 1.00 80.69 82 ALA A N 1
ATOM 658 C CA . ALA A 1 82 ? -1.044 7.095 18.098 1.00 80.69 82 ALA A CA 1
ATOM 659 C C . ALA A 1 82 ? -2.201 7.969 17.569 1.00 80.69 82 ALA A C 1
ATOM 661 O O . ALA A 1 82 ? -3.138 8.259 18.309 1.00 80.69 82 ALA A O 1
ATOM 662 N N . ALA A 1 83 ? -2.151 8.407 16.309 1.00 80.31 83 ALA A N 1
ATOM 663 C CA . ALA A 1 83 ? -3.236 9.150 15.671 1.00 80.31 83 ALA A CA 1
ATOM 664 C C . ALA A 1 83 ? -4.316 8.227 15.079 1.00 80.31 83 ALA A C 1
ATOM 666 O O . ALA A 1 83 ? -5.446 8.673 14.908 1.00 80.31 83 ALA A O 1
ATOM 667 N N . ILE A 1 84 ? -3.981 6.959 14.813 1.00 80.25 84 ILE A N 1
ATOM 668 C CA . ILE A 1 84 ? -4.893 5.941 14.268 1.00 80.25 84 ILE A CA 1
ATOM 669 C C . ILE A 1 84 ? -5.707 5.265 15.379 1.00 80.25 84 ILE A C 1
ATOM 671 O O . ILE A 1 84 ? -6.875 4.964 15.176 1.00 80.25 84 ILE A O 1
ATOM 675 N N . ILE A 1 85 ? -5.113 5.067 16.561 1.00 76.50 85 ILE A N 1
ATOM 676 C CA . ILE A 1 85 ? -5.756 4.393 17.707 1.00 76.50 85 ILE A CA 1
ATOM 677 C C . ILE A 1 85 ? -6.746 5.315 18.444 1.00 76.50 85 ILE A C 1
ATOM 679 O O . ILE A 1 85 ? -7.681 4.847 19.083 1.00 76.50 85 ILE A O 1
ATOM 683 N N . LYS A 1 86 ? -6.552 6.638 18.371 1.00 71.44 86 LYS A N 1
ATOM 684 C CA . LYS A 1 86 ? -7.386 7.625 19.082 1.00 71.44 86 LYS A CA 1
ATOM 685 C C . LYS A 1 86 ? -8.848 7.700 18.615 1.00 71.44 86 LYS A C 1
ATOM 687 O O . LYS A 1 86 ? -9.719 7.812 19.475 1.00 71.44 86 LYS A O 1
ATOM 692 N N . PRO A 1 87 ? -9.156 7.748 17.309 1.00 73.75 87 PRO A N 1
ATOM 693 C CA . PRO A 1 87 ? 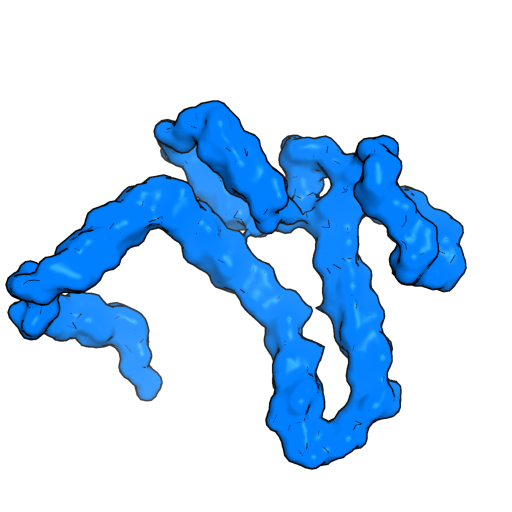-10.536 7.865 16.865 1.00 73.75 87 PRO A CA 1
ATOM 694 C C . PRO A 1 87 ? -11.266 6.519 16.892 1.00 73.75 87 PRO A C 1
ATOM 696 O O . PRO A 1 87 ? -10.729 5.492 16.495 1.00 73.75 87 PRO A O 1
ATOM 699 N N . LYS A 1 88 ? -12.546 6.560 17.283 1.00 69.69 88 LYS A N 1
ATOM 700 C CA . LYS A 1 88 ? -13.463 5.405 17.261 1.00 69.69 88 LYS A CA 1
ATOM 701 C C . LYS A 1 88 ? -13.677 4.839 15.849 1.00 69.69 88 LYS A C 1
ATOM 703 O O . LYS A 1 88 ? -13.930 3.650 15.700 1.00 69.69 88 LYS A O 1
ATOM 708 N N . TYR A 1 89 ? -13.560 5.690 14.828 1.00 73.19 89 TYR A N 1
ATOM 709 C CA . TYR A 1 89 ? -13.675 5.323 13.419 1.00 73.19 89 TYR A CA 1
ATOM 710 C C . TYR A 1 89 ? -12.447 5.800 12.650 1.00 73.19 89 TYR A C 1
ATOM 712 O O . TYR A 1 89 ? -12.066 6.968 12.742 1.00 73.19 89 TYR A O 1
ATOM 720 N N . LEU A 1 90 ? -11.876 4.911 11.839 1.00 78.12 90 LEU A N 1
ATOM 721 C CA . LEU A 1 90 ? -10.723 5.187 10.974 1.00 78.12 90 LEU A CA 1
ATOM 722 C C . LEU A 1 90 ? -10.944 6.398 10.051 1.00 78.12 90 LEU A C 1
ATOM 724 O O . LEU A 1 90 ? -10.016 7.164 9.810 1.00 78.12 90 LEU A O 1
ATOM 728 N N . PHE A 1 91 ? -12.180 6.630 9.606 1.00 78.62 91 PHE A N 1
ATOM 729 C CA . PHE A 1 91 ? -12.544 7.770 8.758 1.00 78.62 91 PHE A CA 1
ATOM 730 C C . PHE A 1 91 ? -12.400 9.142 9.438 1.00 78.62 91 PHE A C 1
ATOM 732 O O . PHE A 1 91 ? -12.310 10.156 8.754 1.00 78.62 91 PHE A O 1
ATOM 739 N N . ASN A 1 92 ? -12.329 9.192 10.772 1.00 80.88 92 ASN A N 1
ATOM 740 C CA . ASN A 1 92 ? -12.246 10.448 11.526 1.00 80.88 92 ASN A CA 1
ATOM 741 C C . ASN A 1 92 ? -10.801 10.905 11.781 1.00 80.88 92 ASN A C 1
ATOM 743 O O . ASN A 1 92 ? -10.568 11.887 12.495 1.00 80.88 92 ASN A O 1
ATOM 747 N N . ILE A 1 93 ? -9.810 10.194 11.240 1.00 80.31 93 ILE A N 1
ATOM 748 C CA . ILE A 1 93 ? -8.408 10.583 11.369 1.00 80.31 93 ILE A CA 1
ATOM 749 C C . ILE A 1 93 ? -8.185 11.874 10.578 1.00 80.31 93 ILE A C 1
ATOM 751 O O . ILE A 1 93 ? -8.438 11.958 9.384 1.00 80.31 93 ILE A O 1
ATOM 755 N N . ASN A 1 94 ? -7.660 12.906 11.237 1.00 78.38 94 ASN A N 1
ATOM 756 C CA . ASN A 1 94 ? -7.279 14.131 10.543 1.00 78.38 94 ASN A CA 1
ATOM 757 C C . ASN A 1 94 ? -5.861 13.986 9.967 1.00 78.38 94 ASN A C 1
ATOM 759 O O . ASN A 1 94 ? -4.876 14.192 10.683 1.00 78.38 94 ASN A O 1
ATOM 763 N N . PHE A 1 95 ? -5.769 13.651 8.680 1.00 75.50 95 PHE A N 1
ATOM 764 C CA . PHE A 1 95 ? -4.500 13.481 7.955 1.00 75.50 95 PHE A CA 1
ATOM 765 C C . PHE A 1 95 ? -3.797 14.811 7.653 1.00 75.50 95 PHE A C 1
ATOM 767 O O . PHE A 1 95 ? -2.596 14.824 7.411 1.00 75.50 95 PHE A O 1
ATOM 774 N N . GLN A 1 96 ? -4.521 15.935 7.674 1.00 77.38 96 GLN A N 1
ATOM 775 C CA . GLN A 1 96 ? -3.966 17.261 7.374 1.00 77.38 96 GLN A CA 1
ATOM 776 C C . GLN A 1 96 ? -3.121 17.813 8.528 1.00 77.38 96 GLN A C 1
ATOM 778 O O . GLN A 1 96 ? -2.223 18.628 8.326 1.00 77.38 96 GLN A O 1
ATOM 783 N N . LYS A 1 97 ? -3.354 17.340 9.756 1.00 82.06 97 LYS A N 1
ATOM 784 C CA . LYS A 1 97 ? -2.562 17.745 10.920 1.00 82.06 97 LYS A CA 1
ATOM 785 C C . LYS A 1 97 ? -1.161 17.136 10.854 1.00 82.06 97 LYS A C 1
ATOM 787 O O . LYS A 1 97 ? -0.994 15.946 11.107 1.00 82.06 97 LYS A O 1
ATOM 792 N N . ALA A 1 98 ? -0.147 17.975 10.634 1.00 78.62 98 ALA A N 1
ATOM 793 C CA . ALA A 1 98 ? 1.266 17.578 10.585 1.00 78.62 98 ALA A CA 1
ATOM 794 C C . ALA A 1 98 ? 1.703 16.7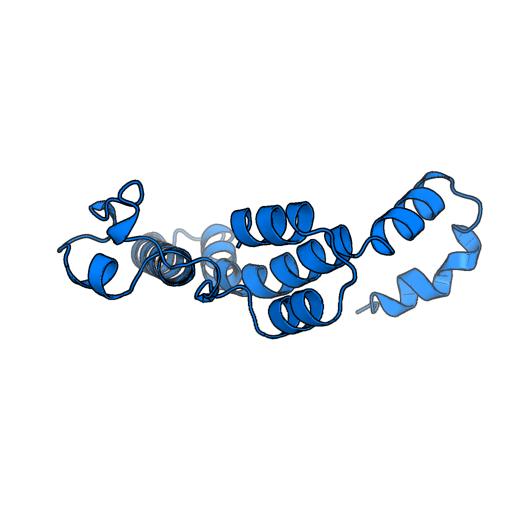13 11.783 1.00 78.62 98 ALA A C 1
ATOM 796 O O . ALA A 1 98 ? 2.418 15.734 11.615 1.00 78.62 98 ALA A O 1
ATOM 797 N N . LYS A 1 99 ? 1.183 16.985 12.989 1.00 81.56 99 LYS A N 1
ATOM 798 C CA . LYS A 1 99 ? 1.473 16.184 14.194 1.00 81.56 99 LYS A CA 1
ATOM 799 C C . LYS A 1 99 ? 1.087 14.701 14.083 1.00 81.56 99 LYS A C 1
ATOM 801 O O . LYS A 1 99 ? 1.693 13.874 14.764 1.00 81.56 99 LYS A O 1
ATOM 806 N N . ASN A 1 100 ? 0.094 14.384 13.251 1.00 80.56 100 ASN A N 1
ATOM 807 C CA . ASN A 1 100 ? -0.400 13.028 13.021 1.00 80.56 100 ASN A CA 1
ATOM 808 C C . ASN A 1 100 ? 0.410 12.296 11.945 1.00 80.56 100 ASN A C 1
ATOM 810 O O . ASN A 1 100 ? 0.427 11.066 11.946 1.00 80.56 100 ASN A O 1
ATOM 814 N N . LYS A 1 101 ? 1.090 13.029 11.057 1.00 83.06 101 LYS A N 1
ATOM 815 C CA . LYS A 1 101 ? 1.957 12.455 10.030 1.00 83.06 101 LYS A CA 1
ATOM 816 C C . LYS A 1 101 ? 3.256 11.950 10.654 1.00 83.06 101 LYS A C 1
ATOM 818 O O . LYS A 1 101 ? 3.743 12.489 11.654 1.00 83.06 101 LYS A O 1
ATOM 823 N N . LYS A 1 102 ? 3.781 10.871 10.088 1.00 81.94 102 LYS A N 1
ATOM 824 C CA . LYS A 1 102 ? 5.135 10.389 10.346 1.00 81.94 102 LYS A CA 1
ATOM 825 C C . LYS A 1 102 ? 6.150 11.407 9.823 1.00 81.94 102 LYS A C 1
ATOM 827 O O . LYS A 1 102 ? 5.834 12.177 8.922 1.00 81.94 102 LYS A O 1
ATOM 832 N N . SER A 1 103 ? 7.328 11.439 10.445 1.00 78.50 103 SER A N 1
ATOM 833 C CA . SER A 1 103 ? 8.461 12.159 9.860 1.00 78.50 103 SER A CA 1
ATOM 834 C C . SER A 1 103 ? 8.903 11.423 8.605 1.00 78.50 103 SER A C 1
ATOM 836 O O . SER A 1 103 ? 8.775 10.197 8.548 1.00 78.50 103 SER A O 1
ATOM 838 N N . ASP A 1 104 ? 9.478 12.169 7.683 1.00 69.00 104 ASP A N 1
ATOM 839 C CA . ASP A 1 104 ? 10.138 11.711 6.471 1.00 69.00 104 ASP A CA 1
ATOM 840 C C . ASP A 1 104 ? 11.029 10.474 6.727 1.00 69.00 104 ASP A C 1
ATOM 842 O O . ASP A 1 104 ? 10.850 9.429 6.102 1.00 69.00 104 ASP A O 1
ATOM 846 N N . ASP A 1 105 ? 11.867 10.518 7.766 1.00 66.75 105 ASP A N 1
ATOM 847 C CA . ASP A 1 105 ? 12.774 9.417 8.147 1.00 66.75 105 ASP A CA 1
ATOM 848 C C . ASP A 1 105 ? 12.070 8.165 8.702 1.00 66.75 105 ASP A C 1
ATOM 850 O O . ASP A 1 105 ? 12.678 7.110 8.870 1.00 66.75 105 ASP A O 1
ATOM 854 N N . SER A 1 106 ? 10.783 8.276 9.037 1.00 68.06 106 SER A N 1
ATOM 855 C CA . SER A 1 106 ? 9.981 7.203 9.640 1.00 68.06 106 SER A CA 1
ATOM 856 C C . SER A 1 106 ? 8.917 6.633 8.697 1.00 68.06 106 SER A C 1
ATOM 858 O O . SER A 1 106 ? 8.114 5.788 9.116 1.00 68.06 106 SER A O 1
ATOM 860 N N . LEU A 1 107 ? 8.886 7.096 7.441 1.00 71.00 107 LEU A N 1
ATOM 861 C CA . LEU A 1 107 ? 7.994 6.577 6.409 1.00 71.00 107 LEU A CA 1
ATOM 862 C C . LEU A 1 107 ? 8.359 5.134 6.055 1.00 71.00 107 LEU A C 1
ATOM 864 O O . LEU A 1 107 ? 9.524 4.757 5.931 1.00 71.00 107 LEU A O 1
ATOM 868 N N . VAL A 1 108 ? 7.334 4.296 5.905 1.00 65.62 108 VAL A N 1
ATOM 869 C CA . VAL A 1 108 ? 7.515 2.864 5.639 1.00 65.62 108 VAL A CA 1
ATOM 870 C C . VAL A 1 108 ? 7.388 2.615 4.141 1.00 65.62 108 VAL A C 1
ATOM 872 O O . VAL A 1 108 ? 6.342 2.199 3.640 1.00 65.62 108 VAL A O 1
ATOM 875 N N . ILE A 1 109 ? 8.495 2.859 3.444 1.00 64.56 109 ILE A N 1
ATOM 876 C CA . ILE A 1 109 ? 8.608 2.756 1.981 1.00 64.56 109 ILE A CA 1
ATOM 877 C C . ILE A 1 109 ? 8.906 1.312 1.519 1.00 64.56 109 ILE A C 1
ATOM 879 O O . ILE A 1 109 ? 8.711 0.947 0.361 1.00 64.56 109 ILE A O 1
ATOM 883 N N . GLY A 1 110 ? 9.319 0.451 2.455 1.00 63.00 110 GLY A N 1
ATOM 884 C CA . GLY A 1 110 ? 9.797 -0.908 2.194 1.00 63.00 110 GLY A CA 1
ATOM 885 C C . GLY A 1 110 ? 11.324 -0.977 2.184 1.00 63.00 110 GLY A C 1
ATOM 886 O O . GLY A 1 110 ? 11.995 -0.049 1.737 1.00 63.00 110 GLY A O 1
ATOM 887 N N . SER A 1 111 ? 11.883 -2.079 2.691 1.00 63.22 111 SER A N 1
ATOM 888 C CA . SER A 1 111 ? 13.332 -2.247 2.888 1.00 63.22 111 SER A CA 1
ATOM 889 C C . SER A 1 111 ? 14.125 -2.094 1.588 1.00 63.22 111 SER A C 1
ATOM 891 O O . SER A 1 111 ? 15.117 -1.375 1.561 1.00 63.22 111 SER A O 1
ATOM 893 N N . SER A 1 112 ? 13.650 -2.683 0.488 1.00 60.50 112 SER A N 1
ATOM 894 C CA . SER A 1 112 ? 14.307 -2.599 -0.824 1.00 60.50 112 SER A CA 1
ATOM 895 C C . SER A 1 112 ? 14.357 -1.175 -1.389 1.00 60.50 112 SER A C 1
ATOM 897 O O . SER A 1 112 ? 15.346 -0.793 -2.009 1.00 60.50 112 SER A O 1
ATOM 899 N N . ALA A 1 113 ? 13.315 -0.371 -1.158 1.00 61.81 113 ALA A N 1
ATOM 900 C CA . ALA A 1 113 ? 13.291 1.031 -1.570 1.00 61.81 113 ALA A CA 1
ATOM 901 C C . ALA A 1 113 ? 14.181 1.904 -0.669 1.00 61.81 113 ALA A C 1
ATOM 903 O O . ALA A 1 113 ? 14.848 2.812 -1.160 1.00 61.81 113 ALA A O 1
ATOM 904 N N . GLY A 1 114 ? 14.239 1.592 0.631 1.00 62.62 114 GLY A N 1
ATOM 905 C CA . GLY A 1 114 ? 15.137 2.246 1.585 1.00 62.62 114 GLY A CA 1
ATOM 906 C C . GLY A 1 114 ? 16.616 2.051 1.239 1.00 62.62 114 GLY A C 1
ATOM 907 O O . GLY A 1 114 ? 17.366 3.022 1.231 1.00 62.62 114 GLY A O 1
ATOM 908 N N . VAL A 1 115 ? 17.016 0.829 0.871 1.00 65.44 115 VAL A N 1
ATOM 909 C CA . VAL A 1 115 ? 18.390 0.529 0.422 1.00 65.44 115 VAL A CA 1
ATOM 910 C C . VAL A 1 115 ? 18.735 1.320 -0.843 1.00 65.44 115 VAL A C 1
ATOM 912 O O . VAL A 1 115 ? 19.769 1.976 -0.897 1.00 65.44 115 VAL A O 1
ATOM 915 N N . LEU A 1 116 ? 17.830 1.373 -1.826 1.00 65.12 116 LEU A N 1
ATOM 916 C CA . LEU A 1 116 ? 18.046 2.162 -3.043 1.00 65.12 116 LEU A CA 1
ATOM 917 C C . LEU A 1 116 ? 18.164 3.665 -2.779 1.00 65.12 116 LEU A C 1
ATOM 919 O O . LEU A 1 116 ? 18.931 4.336 -3.464 1.00 65.12 116 LEU A O 1
ATOM 923 N N . LEU A 1 117 ? 17.434 4.210 -1.804 1.00 66.56 117 LEU A N 1
ATOM 924 C CA . LEU A 1 117 ? 17.555 5.617 -1.401 1.00 66.56 117 LEU A CA 1
ATOM 925 C C . LEU A 1 117 ? 18.906 5.934 -0.739 1.00 66.56 117 LEU A C 1
ATOM 927 O O . LEU A 1 117 ? 19.384 7.067 -0.851 1.00 66.56 117 LEU A O 1
ATOM 931 N N . GLN A 1 118 ? 19.512 4.949 -0.072 1.00 66.06 118 GLN A N 1
ATOM 932 C CA . GLN A 1 118 ? 20.836 5.062 0.544 1.00 66.06 118 GLN A CA 1
ATOM 933 C C . GLN A 1 118 ? 21.966 4.895 -0.485 1.00 66.06 118 GLN A C 1
ATOM 935 O O . GLN A 1 118 ? 22.924 5.661 -0.443 1.00 66.06 118 GLN A O 1
ATOM 940 N N . ASP A 1 119 ? 21.811 3.982 -1.449 1.00 62.69 119 ASP A N 1
ATOM 941 C CA . ASP A 1 119 ? 22.827 3.664 -2.469 1.00 62.69 119 ASP A CA 1
ATOM 942 C C . ASP A 1 119 ? 22.871 4.638 -3.659 1.00 62.69 119 ASP A C 1
ATOM 944 O O . ASP A 1 119 ? 23.789 4.599 -4.479 1.00 62.69 119 ASP A O 1
ATOM 948 N N . SER A 1 120 ? 21.873 5.507 -3.819 1.00 55.78 120 SER A N 1
ATOM 949 C CA . SER A 1 120 ? 21.736 6.320 -5.030 1.00 55.78 120 SER A CA 1
ATOM 950 C C . SER A 1 120 ? 22.301 7.739 -4.890 1.00 55.78 120 SER A C 1
ATOM 952 O O . SER A 1 120 ? 21.982 8.482 -3.955 1.00 55.78 120 SER A O 1
ATOM 954 N N . ASN A 1 121 ? 23.023 8.171 -5.936 1.00 58.00 121 ASN A N 1
ATOM 955 C CA . ASN A 1 121 ? 23.323 9.575 -6.276 1.00 58.00 121 ASN A CA 1
ATOM 956 C C . ASN A 1 121 ? 22.047 10.362 -6.671 1.00 58.00 121 ASN A C 1
ATOM 958 O O . ASN A 1 121 ? 22.049 11.154 -7.611 1.00 58.00 121 ASN A O 1
ATOM 962 N N . LEU A 1 122 ? 20.913 10.102 -6.012 1.00 61.62 122 LEU A N 1
ATOM 963 C CA . LEU A 1 122 ? 19.677 10.858 -6.194 1.00 61.62 122 LEU A CA 1
ATOM 964 C C . LEU A 1 122 ? 19.859 12.253 -5.588 1.00 61.62 122 LEU A C 1
ATOM 966 O O . LEU A 1 122 ? 20.287 12.387 -4.438 1.00 61.62 122 LEU A O 1
ATOM 970 N N . SER A 1 123 ? 19.494 13.284 -6.352 1.00 57.94 123 SER A N 1
ATOM 971 C CA . SER A 1 123 ? 19.402 14.655 -5.846 1.00 57.94 123 SER A CA 1
ATOM 972 C C . SER A 1 123 ? 18.497 14.704 -4.611 1.00 57.94 123 SER A C 1
ATOM 974 O O . SER A 1 123 ? 17.524 13.952 -4.510 1.00 57.94 123 SER A O 1
ATOM 976 N N . LEU A 1 124 ? 18.786 15.618 -3.682 1.00 57.41 124 LEU A N 1
ATOM 977 C CA . LEU A 1 124 ? 17.966 15.863 -2.490 1.00 57.41 124 LEU A CA 1
ATOM 978 C C . LEU A 1 124 ? 16.484 16.101 -2.855 1.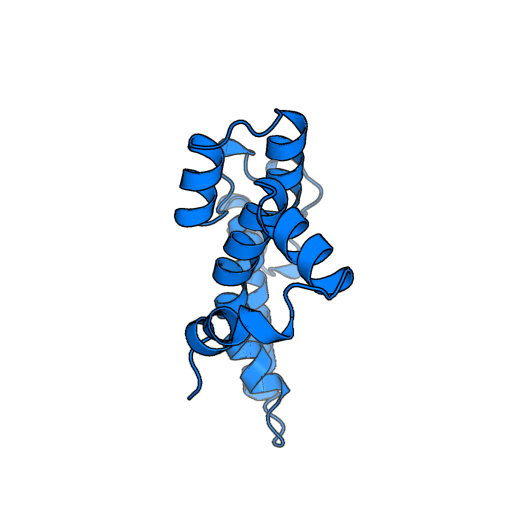00 57.41 124 LEU A C 1
ATOM 980 O O . LEU A 1 124 ? 15.581 15.686 -2.131 1.00 57.41 124 LEU A O 1
ATOM 984 N N . GLU A 1 125 ? 16.248 16.717 -4.016 1.00 56.16 125 GLU A N 1
ATOM 985 C CA . GLU A 1 125 ? 14.929 16.981 -4.594 1.00 56.16 125 GLU A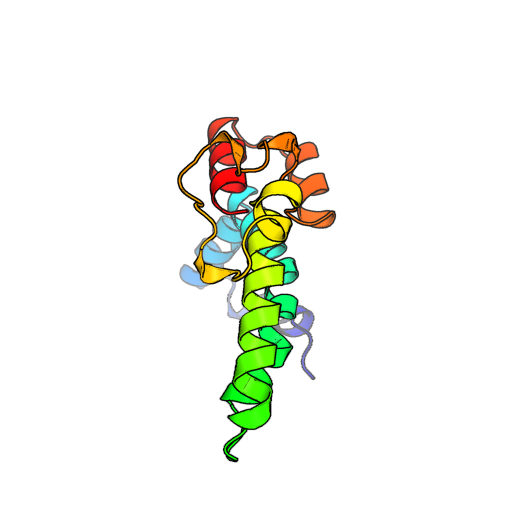 CA 1
ATOM 986 C C . GLU A 1 125 ? 14.188 15.686 -4.970 1.00 56.16 125 GLU A C 1
ATOM 988 O O . GLU A 1 125 ? 12.994 15.542 -4.709 1.00 56.16 125 GLU A O 1
ATOM 993 N N . ASP A 1 126 ? 14.894 14.720 -5.560 1.00 58.53 126 ASP A N 1
ATOM 994 C CA . ASP A 1 126 ? 14.313 13.440 -5.962 1.00 58.53 126 ASP A CA 1
ATOM 995 C C . ASP A 1 126 ? 14.128 12.504 -4.766 1.00 58.53 126 ASP A C 1
ATOM 997 O O . ASP A 1 126 ? 13.139 11.774 -4.722 1.00 58.53 126 ASP A O 1
ATOM 1001 N N . LYS A 1 127 ? 15.007 12.582 -3.757 1.00 58.06 127 LYS A N 1
ATOM 1002 C CA . LYS A 1 127 ? 14.815 11.902 -2.465 1.00 58.06 127 LYS A CA 1
ATOM 1003 C C . LYS A 1 127 ? 13.560 12.417 -1.757 1.00 58.06 127 LYS A C 1
ATOM 1005 O O . LYS A 1 127 ? 12.745 11.616 -1.310 1.00 58.06 127 LYS A O 1
ATOM 1010 N N . ARG A 1 128 ? 13.346 13.739 -1.744 1.00 55.44 128 ARG A N 1
ATOM 1011 C CA . ARG A 1 128 ? 12.116 14.359 -1.222 1.00 55.44 128 ARG A CA 1
ATOM 1012 C C . ARG A 1 128 ? 10.883 13.945 -2.018 1.00 55.44 128 ARG A C 1
ATOM 1014 O O . ARG A 1 128 ? 9.900 13.524 -1.423 1.00 55.44 128 ARG A O 1
ATOM 1021 N N . LYS A 1 129 ? 10.920 14.011 -3.353 1.00 56.25 129 LYS A N 1
ATOM 1022 C CA . LYS A 1 129 ? 9.791 13.590 -4.208 1.00 56.25 129 LYS A CA 1
ATOM 1023 C C . LYS A 1 129 ? 9.465 12.108 -4.060 1.00 56.25 129 LYS A C 1
ATOM 1025 O O . LYS A 1 129 ? 8.295 11.749 -4.112 1.00 56.25 129 LYS A O 1
ATOM 1030 N N . ALA A 1 130 ? 10.471 11.260 -3.872 1.00 53.72 130 ALA A N 1
ATOM 1031 C CA . ALA A 1 130 ? 10.256 9.855 -3.570 1.00 53.72 130 ALA A CA 1
ATOM 1032 C C . ALA A 1 130 ? 9.546 9.678 -2.230 1.00 53.72 130 ALA A C 1
ATOM 1034 O O . ALA A 1 130 ? 8.561 8.954 -2.165 1.00 53.72 130 ALA A O 1
ATOM 1035 N N . LEU A 1 131 ? 9.977 10.403 -1.199 1.00 50.91 131 LEU A N 1
ATOM 1036 C CA . LEU A 1 131 ? 9.301 10.426 0.093 1.00 50.91 131 LEU A CA 1
ATOM 1037 C C . LEU A 1 131 ? 7.863 10.946 0.024 1.00 50.91 131 LEU A C 1
ATOM 1039 O O . LEU A 1 131 ? 7.001 10.419 0.704 1.00 50.91 131 LEU A O 1
ATOM 1043 N N . PHE A 1 132 ? 7.571 11.931 -0.829 1.00 44.66 132 PHE A N 1
ATOM 1044 C CA . PHE A 1 132 ? 6.199 12.408 -1.047 1.00 44.66 132 PHE A CA 1
ATOM 1045 C C . PHE A 1 132 ? 5.270 11.352 -1.663 1.00 44.66 132 PHE A C 1
ATOM 1047 O O . PHE A 1 132 ? 4.051 11.510 -1.613 1.00 44.66 132 PHE A O 1
ATOM 1054 N N . ILE A 1 133 ? 5.833 10.307 -2.273 1.00 43.75 133 ILE A N 1
ATOM 1055 C CA . ILE A 1 133 ? 5.092 9.240 -2.954 1.00 43.75 133 ILE A CA 1
ATOM 1056 C C . ILE A 1 133 ? 4.948 8.001 -2.051 1.00 43.75 133 ILE A C 1
ATOM 1058 O O . ILE A 1 133 ? 4.167 7.104 -2.371 1.00 43.75 133 ILE A O 1
ATOM 1062 N N . CYS A 1 134 ? 5.630 7.978 -0.901 1.00 43.66 134 CYS A N 1
ATOM 1063 C CA . CYS A 1 134 ? 5.705 6.839 0.013 1.00 43.66 134 CYS A CA 1
ATOM 1064 C C . CYS A 1 134 ? 5.196 7.150 1.414 1.00 43.66 134 CYS A C 1
ATOM 1066 O O . CYS A 1 134 ? 4.781 6.176 2.082 1.00 43.66 134 CYS A O 1
#

Secondary structure (DSSP, 8-state):
---HHHHHHTGGGTTT-HHHHHHHHHHHSHHHHHHHHHHHHHHHHHHHHHHHHT-SS--HHHHHHHHHHHHHHHHHHHB-HHHHHSSSSGGG--TT-GGGBPPGGG----HHHHHHHHH----HHHHHHHHHH-

Radius of gyration: 19.42 Å; chains: 1; bounding box: 45×37×53 Å

Foldseek 3Di:
DDPPVVVVVPCVVCVPPPVVVVVVVVCVDLLVVLVVVLCVVCVVLCVVLVVQVPDPDDPVVCNVVSVQSSLVVVCVQWFPVVQCVPDPDNVPRDPVPPVGTDPLVRGCSDPVSVVSLVPDPDDPVSSVVSSVVD

Sequence (134 aa):
MGSIANFFSNSNVMKDNENYLMLCESLKSPKVKLYCVFVMVILPTFTKVNVALQKDQPCIHTLHDDLMNLYYKLLVRFIKSAAIIKPKYLFNINFQKAKNKKSDDSLVIGSSAGVLLQDSNLSLEDKRKALFIC